Protein AF-0000000080131094 (afdb_homodimer)

Organism: Aquilegia coerulea (NCBI:txid218851)

InterPro domains:
  IPR003871 Replication protein A 70 kDa DNA-binding subunit B/D, first OB fold domain [PF02721] (7-81)
  IPR012340 Nucleic acid-binding, OB-fold [G3DSA:2.40.50.140] (3-82)
  IPR012340 Nucleic acid-binding, OB-fold [SSF50249] (7-80)

Nearest PDB structures (foldseek):
  7pnw-assembly1_J  TM=4.853E-01  e=6.149E-01  Mus musculus
  6z1p-assembly1_Bl  TM=4.791E-01  e=5.488E-01  Tetrahymena thermophila SB210
  8b76-assembly1_A  TM=4.341E-01  e=1.443E+00  Saccharomyces cerevisiae
  2qgy-assembly1_B  TM=3.387E-01  e=1.812E+00  unclassified
  6qib-assembly1_A  TM=4.319E-01  e=4.019E+00  Saccharomyces cerevisiae

Foldseek 3Di:
DPLDADALVPQDALPDFHKHKWAWADKDFDADPVPRHTQWIWTWIAHPVGDIFIWTDPRVCCVPCVVVDDHRDIDIDTSIGGD/DPLDADALVPQDALADFHKHKWAWADKDFDADPVPRHTQWIWTWIAHPVGDIFIWIDPRVCCVPCVVVDDHRDIDIDTSIGGD

Secondary structure (DSSP, 8-state):
---PPPPGGG---TTS--EEEEEEEEEEEEE-TTT--EEEEEEEEE-TT--EEEEE--GGGHHHHGGG--TT-EEEEES----/---PPPPGGG---TTS--EEEEEEEEEEEEE-TTT--EEEEEEEEE-TT--EEEEE--GGGHHHHGGG--TT-EEEEES----

Structure (mmCIF, N/CA/C/O backbone):
data_AF-0000000080131094-model_v1
#
loop_
_entity.id
_entity.type
_entity.pdbx_description
1 polymer 'Replication protein A 70 kDa DNA-binding subunit B/D first OB fold domain-containing protein'
#
loop_
_atom_site.group_PDB
_atom_site.id
_atom_site.type_symbol
_atom_site.label_atom_id
_atom_site.label_alt_id
_atom_site.label_comp_id
_atom_site.labe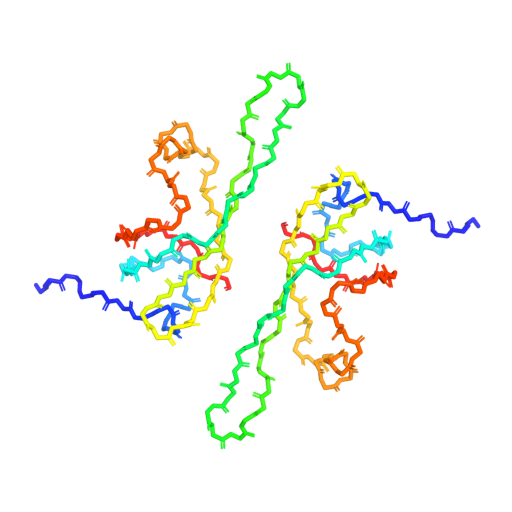l_asym_id
_atom_site.label_entity_id
_atom_site.label_seq_id
_atom_site.pdbx_PDB_ins_code
_atom_site.Cartn_x
_atom_site.Cartn_y
_atom_site.Cartn_z
_atom_site.occupancy
_atom_site.B_iso_or_equiv
_atom_site.auth_seq_id
_atom_site.auth_comp_id
_atom_site.auth_asym_id
_atom_site.auth_atom_id
_atom_site.pdbx_PDB_model_num
ATOM 1 N N . MET A 1 1 ? 27.375 -9.938 -16.609 1 38.88 1 MET A N 1
ATOM 2 C CA . MET A 1 1 ? 27.359 -9.094 -15.422 1 38.88 1 MET A CA 1
ATOM 3 C C . MET A 1 1 ? 26.172 -9.422 -14.539 1 38.88 1 MET A C 1
ATOM 5 O O . MET A 1 1 ? 25.047 -9.57 -15.031 1 38.88 1 MET A O 1
ATOM 9 N N . ALA A 1 2 ? 26.109 -10.109 -13.5 1 45.28 2 ALA A N 1
ATOM 10 C CA . ALA A 1 2 ? 25 -10.664 -12.734 1 45.28 2 ALA A CA 1
ATOM 11 C C . ALA A 1 2 ? 23.953 -9.602 -12.43 1 45.28 2 ALA A C 1
ATOM 13 O O . ALA A 1 2 ? 24.297 -8.453 -12.125 1 45.28 2 ALA A O 1
ATOM 14 N N . GLU A 1 3 ? 22.859 -9.648 -13.055 1 59.12 3 GLU A N 1
ATOM 15 C CA . GLU A 1 3 ? 21.844 -8.625 -12.852 1 59.12 3 GLU A CA 1
ATOM 16 C C . GLU A 1 3 ? 21.703 -8.266 -11.375 1 59.12 3 GLU A C 1
ATOM 18 O O . GLU A 1 3 ? 21.484 -9.148 -10.539 1 59.12 3 GLU A O 1
ATOM 23 N N . GLN A 1 4 ? 22.531 -7.305 -10.984 1 74.31 4 GLN A N 1
ATOM 24 C CA . GLN A 1 4 ? 22.703 -6.91 -9.594 1 74.31 4 GLN A CA 1
ATOM 25 C C . GLN A 1 4 ? 21.375 -6.461 -8.984 1 74.31 4 GLN A C 1
ATOM 27 O O . GLN A 1 4 ? 20.547 -5.867 -9.672 1 74.31 4 GLN A O 1
ATOM 32 N N . ASN A 1 5 ? 21.078 -7.102 -7.859 1 87.12 5 ASN A N 1
ATOM 33 C CA . ASN A 1 5 ? 19.938 -6.648 -7.062 1 87.12 5 ASN A CA 1
ATOM 34 C C . ASN A 1 5 ? 20.078 -5.18 -6.676 1 87.12 5 ASN A C 1
ATOM 36 O O . ASN A 1 5 ? 21.172 -4.715 -6.371 1 87.12 5 ASN A O 1
ATOM 40 N N . ILE A 1 6 ? 19.031 -4.441 -6.902 1 88.69 6 ILE A N 1
ATOM 41 C CA . ILE A 1 6 ? 19.031 -3.061 -6.438 1 88.69 6 ILE A CA 1
ATOM 42 C C . ILE A 1 6 ? 18.25 -2.953 -5.129 1 88.69 6 ILE A C 1
ATOM 44 O O . ILE A 1 6 ? 17.562 -3.893 -4.734 1 88.69 6 ILE A O 1
ATOM 48 N N . LYS A 1 7 ? 18.469 -1.822 -4.477 1 91.69 7 LYS A N 1
ATOM 49 C CA . LYS A 1 7 ? 17.656 -1.51 -3.303 1 91.69 7 LYS A CA 1
ATOM 50 C C . LYS A 1 7 ? 16.281 -0.986 -3.707 1 91.69 7 LYS A C 1
ATOM 52 O O . LYS A 1 7 ? 16.141 -0.378 -4.77 1 91.69 7 LYS A O 1
ATOM 57 N N . LEU A 1 8 ? 15.312 -1.203 -2.848 1 91.62 8 LEU A N 1
ATOM 58 C CA . LEU A 1 8 ? 13.977 -0.697 -3.127 1 91.62 8 LEU A CA 1
ATOM 59 C C . LEU A 1 8 ? 13.992 0.818 -3.295 1 91.62 8 LEU A C 1
ATOM 61 O O . LEU A 1 8 ? 13.25 1.364 -4.117 1 91.62 8 LEU A O 1
ATOM 65 N N . SER A 1 9 ? 14.852 1.461 -2.486 1 89.81 9 SER A N 1
ATOM 66 C CA . SER A 1 9 ? 14.93 2.918 -2.52 1 89.81 9 SER A CA 1
ATOM 67 C C . SER A 1 9 ? 15.406 3.416 -3.877 1 89.81 9 SER A C 1
ATOM 69 O O . SER A 1 9 ? 15.273 4.602 -4.191 1 89.81 9 SER A O 1
ATOM 71 N N . GLU A 1 10 ? 15.914 2.457 -4.641 1 87.12 10 GLU A N 1
ATOM 72 C CA . GLU A 1 10 ? 16.453 2.803 -5.953 1 87.12 10 GLU A CA 1
ATOM 73 C C . GLU A 1 10 ? 15.445 2.496 -7.059 1 87.12 10 GLU A C 1
ATOM 75 O O . GLU A 1 10 ? 15.672 2.826 -8.227 1 87.12 10 GLU A O 1
ATOM 80 N N . CYS A 1 11 ? 14.328 1.881 -6.707 1 82.75 11 CYS A N 1
ATOM 81 C CA . CYS A 1 11 ? 13.305 1.512 -7.68 1 82.75 11 CYS A CA 1
ATOM 82 C C . CYS A 1 11 ? 12.531 2.736 -8.141 1 82.75 11 CYS A C 1
ATOM 84 O O . CYS A 1 11 ? 11.852 3.387 -7.34 1 82.75 11 CYS A O 1
ATOM 86 N N . LYS A 1 12 ? 12.648 3.219 -9.297 1 70.5 12 LYS A N 1
ATOM 87 C CA . LYS A 1 12 ? 11.984 4.43 -9.766 1 70.5 12 LYS A CA 1
ATOM 88 C C . LYS A 1 12 ? 10.945 4.109 -10.836 1 70.5 12 LYS A C 1
ATOM 90 O O . LYS A 1 12 ? 9.93 4.801 -10.953 1 70.5 12 LYS A O 1
ATOM 95 N N . ASP A 1 13 ? 11.359 3.166 -11.789 1 63.97 13 ASP A N 1
ATOM 96 C CA . ASP A 1 13 ? 10.508 3.088 -12.969 1 63.97 13 ASP A CA 1
ATOM 97 C C . ASP A 1 13 ? 9.844 1.715 -13.078 1 63.97 13 ASP A C 1
ATOM 99 O O . ASP A 1 13 ? 10.398 0.716 -12.617 1 63.97 13 ASP A O 1
ATOM 103 N N . LYS A 1 14 ? 8.547 1.688 -13.438 1 61.38 14 LYS A N 1
ATOM 104 C CA . LYS A 1 14 ? 7.711 0.512 -13.664 1 61.38 14 LYS A CA 1
ATOM 105 C C . LYS A 1 14 ? 8.344 -0.425 -14.688 1 61.38 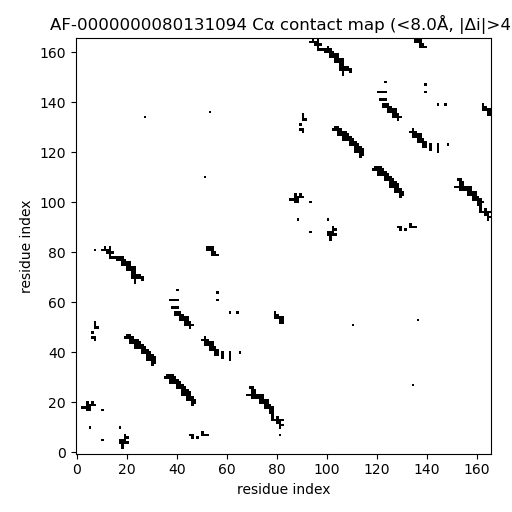14 LYS A C 1
ATOM 107 O O . LYS A 1 14 ? 8.172 -1.643 -14.617 1 61.38 14 LYS A O 1
ATOM 112 N N . ASN A 1 15 ? 9.055 0.164 -15.602 1 58 15 ASN A N 1
ATOM 113 C CA . ASN A 1 15 ? 9.438 -0.604 -16.781 1 58 15 ASN A CA 1
ATOM 114 C C . ASN A 1 15 ? 10.844 -1.176 -16.656 1 58 15 ASN A C 1
ATOM 116 O O . ASN A 1 15 ? 11.32 -1.872 -17.547 1 58 15 ASN A O 1
ATOM 120 N N . SER A 1 16 ? 11.383 -0.879 -15.539 1 58.03 16 SER A N 1
ATOM 121 C CA . SER A 1 16 ? 12.781 -1.301 -15.539 1 58.03 16 SER A CA 1
ATOM 122 C C . SER A 1 16 ? 12.945 -2.684 -14.922 1 58.03 16 SER A C 1
ATOM 124 O O . SER A 1 16 ? 12.133 -3.09 -14.078 1 58.03 16 SER A O 1
ATOM 126 N N . SER A 1 17 ? 13.742 -3.543 -15.578 1 67.88 17 SER A N 1
ATOM 127 C CA . SER A 1 17 ? 14.055 -4.902 -15.148 1 67.88 17 SER A CA 1
ATOM 128 C C . SER A 1 17 ? 14.844 -4.895 -13.844 1 67.88 17 SER A C 1
ATOM 130 O O . SER A 1 17 ? 15.953 -5.418 -13.781 1 67.88 17 SER A O 1
ATOM 132 N N . TRP A 1 18 ? 14.312 -4.379 -12.836 1 77.25 18 TRP A N 1
ATOM 133 C CA . TRP A 1 18 ? 14.992 -4.383 -11.547 1 77.25 18 TRP A CA 1
ATOM 134 C C . TRP A 1 18 ? 14.758 -5.695 -10.805 1 77.25 18 TRP A C 1
ATOM 136 O O . TRP A 1 18 ? 13.719 -6.34 -10.992 1 77.25 18 TRP A O 1
ATOM 146 N N . LYS A 1 19 ? 15.805 -6.16 -10.188 1 87.81 19 LYS A N 1
ATOM 147 C CA . LYS A 1 19 ? 15.688 -7.273 -9.25 1 87.81 19 LYS A CA 1
ATOM 148 C C . LYS A 1 19 ? 15.922 -6.812 -7.816 1 87.81 19 LYS A C 1
ATOM 150 O O . LYS A 1 19 ? 16.875 -6.09 -7.539 1 87.81 19 LYS A O 1
ATOM 155 N N . VAL A 1 20 ? 15.031 -7.199 -6.949 1 92.25 20 VAL A N 1
ATOM 156 C CA . VAL A 1 20 ? 15.164 -6.793 -5.551 1 92.25 20 VAL A CA 1
ATOM 157 C C . VAL A 1 20 ? 14.977 -8.008 -4.645 1 92.25 20 VAL A C 1
ATOM 159 O O . VAL A 1 20 ? 14.32 -8.977 -5.02 1 92.25 20 VAL A O 1
ATOM 162 N N . ILE A 1 21 ? 15.633 -8.008 -3.514 1 95.56 21 ILE A N 1
ATOM 163 C CA . ILE A 1 21 ? 15.406 -8.977 -2.445 1 95.56 21 ILE A CA 1
ATOM 164 C C . ILE A 1 21 ? 14.562 -8.344 -1.343 1 95.56 21 ILE A C 1
ATOM 166 O O . ILE A 1 21 ? 14.953 -7.336 -0.753 1 95.56 21 ILE A O 1
ATOM 170 N N . VAL A 1 22 ? 13.391 -8.945 -1.097 1 96.69 22 VAL A N 1
ATOM 171 C CA . VAL A 1 22 ? 12.445 -8.297 -0.192 1 96.69 22 VAL A CA 1
ATOM 172 C C . VAL A 1 22 ? 11.727 -9.359 0.642 1 96.69 22 VAL A C 1
ATOM 174 O O . VAL A 1 22 ? 11.633 -10.516 0.234 1 96.69 22 VAL A O 1
ATOM 177 N N . ARG A 1 23 ? 11.352 -8.93 1.807 1 98.62 23 ARG A N 1
ATOM 178 C CA . ARG A 1 23 ? 10.383 -9.68 2.6 1 98.62 23 ARG A CA 1
ATOM 179 C C . ARG A 1 23 ? 8.969 -9.172 2.352 1 98.62 23 ARG A C 1
ATOM 181 O O . ARG A 1 23 ? 8.742 -7.965 2.232 1 98.62 23 ARG A O 1
ATOM 188 N N . VAL A 1 24 ? 7.984 -10.109 2.305 1 98 24 VAL A N 1
ATOM 189 C CA . VAL A 1 24 ? 6.578 -9.727 2.201 1 98 24 VAL A CA 1
ATOM 190 C C . VAL A 1 24 ? 6.008 -9.477 3.596 1 98 24 VAL A C 1
ATOM 192 O O . VAL A 1 24 ? 5.988 -10.375 4.438 1 98 24 VAL A O 1
ATOM 195 N N . LEU A 1 25 ? 5.562 -8.203 3.836 1 98.19 25 LEU A N 1
ATOM 196 C CA . LEU A 1 25 ? 5.039 -7.852 5.152 1 98.19 25 LEU A CA 1
ATOM 197 C C . LEU A 1 25 ? 3.545 -8.148 5.238 1 98.19 25 LEU A C 1
ATOM 199 O O . LEU A 1 25 ? 3.064 -8.641 6.262 1 98.19 25 LEU A O 1
ATOM 203 N N . GLU A 1 26 ? 2.803 -7.895 4.223 1 97.88 26 GLU A N 1
ATOM 204 C CA . GLU A 1 26 ? 1.35 -8.031 4.203 1 97.88 26 GLU A CA 1
ATOM 205 C C . GLU A 1 26 ? 0.838 -8.297 2.789 1 97.88 26 GLU A C 1
ATOM 207 O O . GLU A 1 26 ? 1.374 -7.75 1.82 1 97.88 26 GLU A O 1
ATOM 212 N N . ILE A 1 27 ? -0.16 -9.109 2.662 1 97.25 27 ILE A N 1
ATOM 213 C CA . ILE A 1 27 ? -0.877 -9.367 1.418 1 97.25 27 ILE A CA 1
ATOM 214 C C . ILE A 1 27 ? -2.375 -9.172 1.636 1 97.25 27 ILE A C 1
ATOM 216 O O . ILE A 1 27 ? -2.941 -9.695 2.6 1 97.25 27 ILE A O 1
ATOM 220 N N . TRP A 1 28 ? -3.01 -8.406 0.778 1 97 28 TRP A N 1
ATOM 221 C CA . TRP A 1 28 ? -4.469 -8.391 0.757 1 97 28 TRP A CA 1
ATOM 222 C C . TRP A 1 28 ? -4.992 -8.477 -0.672 1 97 28 TRP A C 1
ATOM 224 O O . TRP A 1 28 ? -4.34 -8.008 -1.609 1 97 28 TRP A O 1
ATOM 234 N N . LYS A 1 29 ? -6.086 -9.078 -0.731 1 96.19 29 LYS A N 1
ATOM 235 C CA . LYS A 1 29 ? -6.633 -9.438 -2.037 1 96.19 29 LYS A CA 1
ATOM 236 C C . LYS A 1 29 ? -8.094 -9.016 -2.152 1 96.19 29 LYS A C 1
ATOM 238 O O . LYS A 1 29 ? -8.852 -9.109 -1.184 1 96.19 29 LYS A O 1
ATOM 243 N N . ASP A 1 30 ? -8.344 -8.469 -3.322 1 93.31 30 ASP A N 1
ATOM 244 C CA . ASP A 1 30 ? -9.75 -8.297 -3.693 1 93.31 30 ASP A CA 1
ATOM 245 C C . ASP A 1 30 ? -10.242 -9.469 -4.535 1 93.31 30 ASP A C 1
ATOM 247 O O . ASP A 1 30 ? -9.555 -9.914 -5.453 1 93.31 30 ASP A O 1
ATOM 251 N N . LYS A 1 31 ? -11.492 -9.875 -4.113 1 94.62 31 LYS A N 1
ATOM 252 C CA . LYS A 1 31 ? -12.055 -11.023 -4.812 1 94.62 31 LYS A CA 1
ATOM 253 C C . LYS A 1 31 ? -13.383 -10.672 -5.484 1 94.62 31 LYS A C 1
ATOM 255 O O . LYS A 1 31 ? -14.141 -9.844 -4.977 1 94.62 31 LYS A O 1
ATOM 260 N N . ASP A 1 32 ? -13.492 -11.352 -6.656 1 93.12 32 ASP A N 1
ATOM 261 C CA . ASP A 1 32 ? -14.805 -11.297 -7.305 1 93.12 32 ASP A CA 1
ATOM 262 C C . ASP A 1 32 ? -15.859 -12 -6.457 1 93.12 32 ASP A C 1
ATOM 264 O O . ASP A 1 32 ? -15.711 -13.172 -6.105 1 93.12 32 ASP A O 1
ATOM 268 N N . GLU A 1 33 ? -16.812 -11.25 -6.121 1 88.5 33 GLU A N 1
ATOM 269 C CA . GLU A 1 33 ? -17.859 -11.766 -5.246 1 88.5 33 GLU A CA 1
ATOM 270 C C . GLU A 1 33 ? -18.578 -12.953 -5.891 1 88.5 33 GLU A C 1
ATOM 272 O O . GLU A 1 33 ? -19.047 -13.852 -5.195 1 88.5 33 GLU A O 1
ATOM 277 N N . SER A 1 34 ? -18.625 -12.93 -7.262 1 93.06 34 SER A N 1
ATOM 278 C CA . SER A 1 34 ? -19.406 -13.938 -7.969 1 93.06 34 SER A CA 1
ATOM 279 C C . SER A 1 34 ? -18.656 -15.258 -8.07 1 93.06 34 SER A C 1
ATOM 281 O O . SER A 1 34 ? -19.25 -16.328 -7.93 1 93.06 34 SER A O 1
ATOM 283 N N . ASN A 1 35 ? -17.344 -15.273 -8.305 1 93.62 35 ASN A N 1
ATOM 284 C CA . ASN A 1 35 ? -16.625 -16.516 -8.539 1 93.62 35 ASN A CA 1
ATOM 285 C C . ASN A 1 35 ? -15.469 -16.688 -7.57 1 93.62 35 ASN A C 1
ATOM 287 O O . ASN A 1 35 ? -14.719 -17.672 -7.648 1 93.62 35 ASN A O 1
ATOM 291 N N . ASN A 1 36 ? -15.297 -15.836 -6.695 1 92.44 36 ASN A N 1
ATOM 292 C CA . ASN A 1 36 ? -14.32 -15.891 -5.613 1 92.44 36 ASN A CA 1
ATOM 293 C C . ASN A 1 36 ? -12.891 -15.828 -6.145 1 92.44 36 ASN A C 1
ATOM 295 O O . ASN A 1 36 ? -11.945 -16.172 -5.434 1 92.44 36 ASN A O 1
ATOM 299 N N . GLN A 1 37 ? -12.812 -15.422 -7.414 1 96 37 GLN A N 1
ATOM 300 C CA . GLN A 1 37 ? -11.477 -15.273 -7.992 1 96 37 GLN A CA 1
ATOM 301 C C . GLN A 1 37 ? -10.836 -13.961 -7.559 1 96 37 GLN A C 1
ATOM 303 O O . GLN A 1 37 ? -11.508 -12.93 -7.484 1 96 37 GLN A O 1
ATOM 308 N N . THR A 1 38 ? -9.578 -14.094 -7.297 1 96.56 38 THR A N 1
ATOM 309 C CA . THR A 1 38 ? -8.836 -12.891 -6.941 1 96.56 38 THR A CA 1
ATOM 310 C C . THR A 1 38 ? -8.703 -11.961 -8.148 1 96.56 38 THR A C 1
ATOM 312 O O . THR A 1 38 ? -8.227 -12.383 -9.203 1 96.56 38 THR A O 1
ATOM 315 N N . THR A 1 39 ? -9.125 -10.727 -7.953 1 93.94 39 THR A N 1
ATOM 316 C CA . THR A 1 39 ? -9.07 -9.75 -9.039 1 93.94 39 THR A CA 1
ATOM 317 C C . THR A 1 39 ? -7.902 -8.789 -8.844 1 93.94 39 THR A C 1
ATOM 319 O O . THR A 1 39 ? -7.391 -8.219 -9.812 1 93.94 39 THR A O 1
ATOM 322 N N . ASP A 1 40 ? -7.461 -8.602 -7.664 1 93.12 40 ASP A N 1
ATOM 323 C CA . ASP A 1 40 ? -6.336 -7.746 -7.301 1 93.12 40 ASP A CA 1
ATOM 324 C C . ASP A 1 40 ? -5.551 -8.336 -6.133 1 93.12 40 ASP A C 1
ATOM 326 O O . ASP A 1 40 ? -6.141 -8.875 -5.191 1 93.12 40 ASP A O 1
ATOM 330 N N . MET A 1 41 ? -4.289 -8.297 -6.27 1 94.62 41 MET A N 1
ATOM 331 C CA . MET A 1 41 ? -3.418 -8.727 -5.18 1 94.62 41 MET A CA 1
ATOM 332 C C . MET A 1 41 ? -2.387 -7.656 -4.848 1 94.62 41 MET A C 1
ATOM 334 O O . MET A 1 41 ? -1.535 -7.328 -5.676 1 94.62 41 MET A O 1
ATOM 338 N N . ASN A 1 42 ? -2.436 -7.121 -3.666 1 94.19 42 ASN A N 1
ATOM 339 C CA . ASN A 1 42 ? -1.563 -6.062 -3.162 1 94.19 42 ASN A CA 1
ATOM 340 C C . ASN A 1 42 ? -0.626 -6.582 -2.074 1 94.19 42 ASN A C 1
ATOM 342 O O . ASN A 1 42 ? -0.973 -7.508 -1.34 1 94.19 42 ASN A O 1
ATOM 346 N N . MET A 1 43 ? 0.528 -5.988 -2.025 1 95.75 43 MET A N 1
ATOM 347 C CA . MET A 1 43 ? 1.493 -6.348 -0.989 1 95.75 43 MET A CA 1
ATOM 348 C C . MET A 1 43 ? 2.25 -5.117 -0.502 1 95.75 43 MET A C 1
ATOM 350 O O . MET A 1 43 ? 2.471 -4.176 -1.266 1 95.75 43 MET A O 1
ATOM 354 N N . ILE A 1 44 ? 2.617 -5.266 0.719 1 96.44 44 ILE A N 1
ATOM 355 C CA . ILE A 1 44 ? 3.709 -4.438 1.222 1 96.44 44 ILE A CA 1
ATOM 356 C C . ILE A 1 44 ? 4.984 -5.266 1.313 1 96.44 44 ILE A C 1
ATOM 358 O O . ILE A 1 44 ? 4.992 -6.344 1.916 1 96.44 44 ILE A O 1
ATOM 362 N N . ILE A 1 45 ? 5.973 -4.727 0.688 1 96 45 ILE A N 1
ATOM 363 C CA . ILE A 1 45 ? 7.27 -5.391 0.742 1 96 45 ILE A CA 1
ATOM 364 C C . ILE A 1 45 ? 8.289 -4.484 1.432 1 96 45 ILE A C 1
ATOM 366 O O . ILE A 1 45 ? 8.109 -3.266 1.478 1 96 45 ILE A O 1
ATOM 370 N N . ILE A 1 46 ? 9.312 -5.152 2.006 1 97.25 46 ILE A N 1
ATOM 371 C CA . ILE A 1 46 ? 10.359 -4.418 2.709 1 97.25 46 ILE A CA 1
ATOM 372 C C . ILE A 1 46 ? 11.719 -5.016 2.377 1 97.25 46 ILE A C 1
ATOM 374 O O . ILE A 1 46 ? 11.859 -6.23 2.24 1 97.25 46 ILE A O 1
ATOM 378 N N . ASP A 1 47 ? 12.742 -4.184 2.191 1 96.5 47 ASP A N 1
ATOM 379 C CA . ASP A 1 47 ? 14.078 -4.703 1.916 1 96.5 47 ASP A CA 1
ATOM 380 C C . ASP A 1 47 ? 14.945 -4.672 3.17 1 96.5 47 ASP A C 1
ATOM 382 O O . ASP A 1 47 ? 14.461 -4.383 4.266 1 96.5 47 ASP A O 1
ATOM 386 N N . GLU A 1 48 ? 16.188 -5.062 3.072 1 96.5 48 GLU A N 1
ATOM 387 C CA . GLU A 1 48 ? 17.109 -5.207 4.195 1 96.5 48 GLU A CA 1
ATOM 388 C C . GLU A 1 48 ? 17.375 -3.865 4.875 1 96.5 48 GLU A C 1
ATOM 390 O O . GLU A 1 48 ? 17.703 -3.816 6.059 1 96.5 48 GLU A O 1
ATOM 395 N N . ASP A 1 49 ? 17.141 -2.746 4.137 1 96.25 49 ASP A N 1
ATOM 396 C CA . ASP A 1 49 ? 17.422 -1.418 4.676 1 96.25 49 ASP A CA 1
ATOM 397 C C . ASP A 1 49 ? 16.188 -0.843 5.371 1 96.25 49 ASP A C 1
ATOM 399 O O . ASP A 1 49 ? 16.234 0.266 5.91 1 96.25 49 ASP A O 1
ATOM 403 N N . GLY A 1 50 ? 15.102 -1.58 5.32 1 96.31 50 GLY A N 1
ATOM 404 C CA . GLY A 1 50 ? 13.891 -1.134 6 1 96.31 50 GLY A CA 1
ATOM 405 C C . GLY A 1 50 ? 12.984 -0.297 5.113 1 96.31 50 GLY A C 1
ATOM 406 O O . GLY A 1 50 ? 12.008 0.277 5.59 1 96.31 50 GLY A O 1
ATOM 407 N N . THR A 1 51 ? 13.32 -0.17 3.793 1 94.44 51 THR A N 1
ATOM 408 C CA . THR A 1 51 ? 12.469 0.547 2.85 1 94.44 51 THR A CA 1
ATOM 409 C C . THR A 1 51 ? 11.227 -0.272 2.508 1 94.44 51 THR A C 1
ATOM 411 O O . THR A 1 51 ? 11.336 -1.446 2.145 1 94.44 51 THR A O 1
ATOM 414 N N . LYS A 1 52 ? 10.078 0.355 2.643 1 96.38 52 LYS A N 1
ATOM 415 C CA . LYS A 1 52 ? 8.812 -0.302 2.34 1 96.38 52 LYS A CA 1
ATOM 416 C C . LYS A 1 52 ? 8.227 0.206 1.025 1 96.38 52 LYS A C 1
ATOM 418 O O . LYS A 1 52 ? 8.469 1.352 0.636 1 96.38 52 LYS A O 1
ATOM 423 N N . MET A 1 53 ? 7.43 -0.615 0.413 1 93.88 53 MET A N 1
ATOM 424 C CA . MET A 1 53 ? 6.754 -0.246 -0.826 1 93.88 53 MET A CA 1
ATOM 425 C C . MET A 1 53 ? 5.461 -1.035 -0.994 1 93.88 53 MET A C 1
ATOM 427 O O . MET A 1 53 ? 5.391 -2.209 -0.624 1 93.88 53 MET A O 1
ATOM 431 N N . HIS A 1 54 ? 4.504 -0.361 -1.522 1 93.25 54 HIS A N 1
ATOM 432 C CA . HIS A 1 54 ? 3.316 -1.048 -2.02 1 93.25 54 HIS A CA 1
ATOM 433 C C . HIS A 1 54 ? 3.525 -1.551 -3.443 1 93.25 54 HIS A C 1
ATOM 435 O O . HIS A 1 54 ? 4.09 -0.841 -4.281 1 93.25 54 HIS A O 1
ATOM 441 N N . THR A 1 55 ? 3.137 -2.752 -3.697 1 91.31 55 THR A N 1
ATOM 442 C CA . THR A 1 55 ? 3.184 -3.281 -5.055 1 91.31 55 THR A CA 1
ATOM 443 C C . THR A 1 55 ? 1.942 -4.117 -5.355 1 91.31 55 THR A C 1
ATOM 445 O O . THR A 1 55 ? 1.284 -4.609 -4.438 1 91.31 55 THR A O 1
ATOM 448 N N . LYS A 1 56 ? 1.695 -4.215 -6.668 1 90.56 56 LYS A N 1
ATOM 449 C CA . LYS A 1 56 ? 0.594 -5.027 -7.172 1 90.56 56 LYS A CA 1
ATOM 450 C C . LYS A 1 56 ? 1.088 -6.055 -8.188 1 90.56 56 LYS A C 1
ATOM 452 O O . LYS A 1 56 ? 1.998 -5.77 -8.969 1 90.56 56 LYS A O 1
ATOM 457 N N . ILE A 1 57 ? 0.414 -7.18 -8.148 1 90.69 57 ILE A N 1
ATOM 458 C CA . ILE A 1 57 ? 0.683 -8.188 -9.164 1 90.69 57 ILE A CA 1
ATOM 459 C C . ILE A 1 57 ? -0.226 -7.961 -10.375 1 90.69 57 ILE A C 1
ATOM 461 O O . ILE A 1 57 ? -1.415 -7.676 -10.219 1 90.69 57 ILE A O 1
ATOM 465 N N . ASN A 1 58 ? 0.419 -8.055 -11.555 1 90.56 58 ASN A N 1
ATOM 466 C CA . ASN A 1 58 ? -0.414 -8.016 -12.75 1 90.56 58 ASN A CA 1
ATOM 467 C C . ASN A 1 58 ? -1.521 -9.062 -12.695 1 90.56 58 ASN A C 1
ATOM 469 O O . ASN A 1 58 ? -1.284 -10.203 -12.297 1 90.56 58 ASN A O 1
ATOM 473 N N . GLN A 1 59 ? -2.676 -8.555 -13.117 1 93.31 59 GLN A N 1
ATOM 474 C CA . GLN A 1 59 ? -3.854 -9.406 -13.016 1 93.31 59 GLN A CA 1
ATOM 475 C C . GLN A 1 59 ? -3.645 -10.727 -13.758 1 93.31 59 GLN A C 1
ATOM 477 O O . GLN A 1 59 ? -4.051 -11.789 -13.273 1 93.31 59 GLN A O 1
ATOM 482 N N . LYS A 1 60 ? -3.01 -10.648 -14.93 1 94 60 LYS A N 1
ATOM 483 C CA . LYS A 1 60 ? -2.809 -11.844 -15.75 1 94 60 LYS A CA 1
ATOM 484 C C . LYS A 1 60 ? -1.892 -12.844 -15.047 1 94 60 LYS A C 1
ATOM 486 O O . LYS A 1 60 ? -1.934 -14.039 -15.336 1 94 60 LYS A O 1
ATOM 491 N N . ASP A 1 61 ? -1.06 -12.391 -14.133 1 93.38 61 ASP A N 1
ATOM 492 C CA . ASP A 1 61 ? -0.066 -13.242 -13.477 1 93.38 61 ASP A CA 1
ATOM 493 C C . ASP A 1 61 ? -0.589 -13.773 -12.148 1 93.38 61 ASP A C 1
ATOM 495 O O . ASP A 1 61 ? 0 -14.688 -11.562 1 93.38 61 ASP A O 1
ATOM 499 N N . ILE A 1 62 ? -1.747 -13.344 -11.695 1 95.31 62 ILE A N 1
ATOM 500 C CA . ILE A 1 62 ? -2.254 -13.656 -10.359 1 95.31 62 ILE A CA 1
ATOM 501 C C . ILE A 1 62 ? -2.479 -15.164 -10.234 1 95.31 62 ILE A C 1
ATOM 503 O O . ILE A 1 62 ? -2.018 -15.789 -9.273 1 95.31 62 ILE A O 1
ATOM 507 N N . PRO A 1 63 ? -3.094 -15.812 -11.188 1 96.25 63 PRO A N 1
ATOM 508 C CA . PRO A 1 63 ? -3.324 -17.25 -10.992 1 96.25 63 PRO A CA 1
ATOM 509 C C . PRO A 1 63 ? -2.033 -18.031 -10.766 1 96.25 63 PRO A C 1
ATOM 511 O O . PRO A 1 63 ? -2.02 -19 -10.008 1 96.25 63 PRO A O 1
ATOM 514 N N . THR A 1 64 ? -0.989 -17.594 -11.234 1 95.31 64 THR A N 1
ATOM 515 C CA . THR A 1 64 ? 0.282 -18.312 -11.164 1 95.31 64 THR A CA 1
ATOM 516 C C . THR A 1 64 ? 1.074 -17.875 -9.93 1 95.31 64 THR A C 1
ATOM 518 O O . THR A 1 64 ? 1.717 -18.688 -9.273 1 95.31 64 THR A O 1
ATOM 521 N N . LEU A 1 65 ? 1.01 -16.594 -9.555 1 94.62 65 LEU A N 1
ATOM 522 C CA . LEU A 1 65 ? 1.913 -16.031 -8.555 1 94.62 65 LEU A CA 1
ATOM 523 C C . LEU A 1 65 ? 1.27 -16.047 -7.172 1 94.62 65 LEU A C 1
ATOM 525 O O . LEU A 1 65 ? 1.968 -16.141 -6.16 1 94.62 65 LEU A O 1
ATOM 529 N N . GLU A 1 66 ? -0.001 -16.016 -7.148 1 96.06 66 GLU A N 1
ATOM 530 C CA . GLU A 1 66 ? -0.723 -15.914 -5.883 1 96.06 66 GLU A CA 1
ATOM 531 C C . GLU A 1 66 ? -0.323 -17.031 -4.922 1 96.06 66 GLU A C 1
ATOM 533 O O . GLU A 1 66 ? -0.034 -16.766 -3.752 1 96.06 66 GLU A O 1
ATOM 538 N N . PRO A 1 67 ? -0.278 -18.328 -5.367 1 96.62 67 PRO A N 1
ATOM 539 C CA . PRO A 1 67 ? 0.075 -19.391 -4.434 1 96.62 67 PRO A CA 1
ATOM 540 C C . PRO A 1 67 ? 1.547 -19.359 -4.027 1 96.62 67 PRO A C 1
ATOM 542 O O . PRO A 1 67 ? 1.957 -20.094 -3.119 1 96.62 67 PRO A O 1
ATOM 545 N N . LYS A 1 68 ? 2.332 -18.5 -4.59 1 96.25 68 LYS A N 1
ATOM 546 C CA . LYS A 1 68 ? 3.775 -18.516 -4.379 1 96.25 68 LYS A CA 1
ATOM 547 C C . LYS A 1 68 ? 4.188 -17.516 -3.311 1 96.25 68 LYS A C 1
ATOM 549 O O . LYS A 1 68 ? 5.305 -17.578 -2.789 1 96.25 68 LYS A O 1
ATOM 554 N N . PHE A 1 69 ? 3.408 -16.531 -3.01 1 96.69 69 PHE A N 1
ATOM 555 C CA . PHE A 1 69 ? 3.773 -15.469 -2.074 1 96.69 69 PHE A CA 1
ATOM 556 C C . PHE A 1 69 ? 3.189 -15.742 -0.693 1 96.69 69 PHE A C 1
ATOM 558 O O . PHE A 1 69 ? 2.006 -16.062 -0.565 1 96.69 69 PHE A O 1
ATOM 565 N N . GLN A 1 70 ? 4.047 -15.695 0.259 1 98 70 GLN A N 1
ATOM 566 C CA . GLN A 1 70 ? 3.674 -15.836 1.662 1 98 70 GLN A CA 1
ATOM 567 C C . GLN A 1 70 ? 4.227 -14.688 2.5 1 98 70 GLN A C 1
ATOM 569 O O . GLN A 1 70 ? 5.367 -14.266 2.303 1 98 70 GLN A O 1
ATOM 574 N N . GLU A 1 71 ? 3.438 -14.203 3.395 1 97.94 71 GLU A N 1
ATOM 575 C CA . GLU A 1 71 ? 3.91 -13.18 4.32 1 97.94 71 GLU A CA 1
ATOM 576 C C . GLU A 1 71 ? 5.105 -13.672 5.129 1 97.94 71 GLU A C 1
ATOM 578 O O . GLU A 1 71 ? 5.199 -14.859 5.441 1 97.94 71 GLU A O 1
ATOM 583 N N . SER A 1 72 ? 6.07 -12.828 5.398 1 98.25 72 SER A N 1
ATOM 584 C CA . SER A 1 72 ? 7.266 -13.008 6.215 1 98.25 72 SER A CA 1
ATOM 585 C C . SER A 1 72 ? 8.328 -13.805 5.469 1 98.25 72 SER A C 1
ATOM 587 O O . SER A 1 72 ? 9.406 -14.07 6.012 1 98.25 72 SER A O 1
ATOM 589 N N . LYS A 1 73 ? 8.023 -14.211 4.277 1 98.38 73 LYS A N 1
ATOM 590 C CA . LYS A 1 73 ? 9.039 -14.891 3.479 1 98.38 73 LYS A CA 1
ATOM 591 C C . LYS A 1 73 ? 9.828 -13.898 2.637 1 98.38 73 LYS A C 1
ATOM 593 O O . LYS A 1 73 ? 9.328 -12.828 2.293 1 98.38 73 LYS A O 1
ATOM 598 N N . ILE A 1 74 ? 11.086 -14.258 2.385 1 98.38 74 ILE A N 1
ATOM 599 C CA . ILE A 1 74 ? 12 -13.438 1.601 1 98.38 74 ILE A CA 1
ATOM 600 C C . ILE A 1 74 ? 12.039 -13.93 0.157 1 98.38 74 ILE A C 1
ATOM 602 O O . ILE A 1 74 ? 12.109 -15.141 -0.088 1 98.38 74 ILE A O 1
ATOM 606 N N . TYR A 1 75 ? 11.938 -13.07 -0.795 1 96.75 75 TYR A N 1
ATOM 607 C CA . TYR A 1 75 ? 11.945 -13.383 -2.219 1 96.75 75 TYR A CA 1
ATOM 608 C C . TYR A 1 75 ? 12.906 -12.477 -2.977 1 96.75 75 TYR A C 1
ATOM 610 O O . TYR A 1 75 ? 13.141 -11.336 -2.568 1 96.75 75 TYR A O 1
ATOM 618 N N . THR A 1 76 ? 13.352 -13.039 -4.035 1 93.81 76 THR A N 1
ATOM 619 C CA . THR A 1 76 ? 13.883 -12.211 -5.113 1 93.81 76 THR A CA 1
ATOM 620 C C . THR A 1 76 ? 12.812 -11.953 -6.172 1 93.81 76 THR A C 1
ATOM 622 O O . THR A 1 76 ? 12.297 -12.891 -6.777 1 93.81 76 THR A O 1
ATOM 625 N N . ILE A 1 77 ? 12.461 -10.648 -6.336 1 90.38 77 ILE A N 1
ATOM 626 C CA . ILE A 1 77 ? 11.398 -10.375 -7.305 1 90.38 77 ILE A CA 1
ATOM 627 C C . ILE A 1 77 ? 11.891 -9.352 -8.328 1 90.38 77 ILE A C 1
ATOM 629 O O . ILE A 1 77 ? 12.812 -8.578 -8.047 1 90.38 77 ILE A O 1
ATOM 633 N N . TRP A 1 78 ? 11.172 -9.586 -9.477 1 83.62 78 TRP A N 1
ATOM 634 C CA . TRP A 1 78 ? 11.422 -8.664 -10.578 1 83.62 78 TRP A CA 1
ATOM 635 C C . TRP A 1 78 ? 10.156 -8.414 -11.383 1 83.62 78 TRP A C 1
ATOM 637 O O . TRP A 1 78 ? 9.109 -9.016 -11.109 1 83.62 78 TRP A O 1
ATOM 647 N N . ARG A 1 79 ? 10.234 -7.41 -12.164 1 73.44 79 ARG A N 1
ATOM 648 C CA . ARG A 1 79 ? 9.133 -7.051 -13.047 1 73.44 79 ARG A CA 1
ATOM 649 C C . ARG A 1 79 ? 7.926 -6.566 -12.258 1 73.44 79 ARG A C 1
ATOM 651 O O . ARG A 1 79 ? 6.797 -6.984 -12.523 1 73.44 79 ARG A O 1
ATOM 658 N N . PHE A 1 80 ? 8.188 -5.879 -11.141 1 73.25 80 PHE A N 1
ATOM 659 C CA . PHE A 1 80 ? 7.125 -5.289 -10.344 1 73.25 80 PHE A CA 1
ATOM 660 C C . PHE A 1 80 ? 7.137 -3.768 -10.461 1 73.25 80 PHE A C 1
ATOM 662 O O . PHE A 1 80 ? 8.156 -3.178 -10.82 1 73.25 80 PHE A O 1
ATOM 669 N N . SER A 1 81 ? 5.965 -3.301 -10.438 1 67.88 81 SER A N 1
ATOM 670 C CA . SER A 1 81 ? 5.855 -1.846 -10.484 1 67.88 81 SER A CA 1
ATOM 671 C C . SER A 1 81 ? 6.203 -1.226 -9.133 1 67.88 81 SER A C 1
ATOM 673 O O . SER A 1 81 ? 5.723 -1.678 -8.094 1 67.88 81 SER A O 1
ATOM 675 N N . CYS A 1 82 ? 7.363 -0.353 -9.211 1 65.88 82 CYS A N 1
ATOM 676 C CA . CYS A 1 82 ? 7.754 0.366 -8.008 1 65.88 82 CYS A CA 1
ATOM 677 C C . CYS A 1 82 ? 6.992 1.681 -7.887 1 65.88 82 CYS A C 1
ATOM 679 O O . CYS A 1 82 ? 6.988 2.49 -8.812 1 65.88 82 CYS A O 1
ATOM 681 N N . TRP A 1 83 ? 5.992 1.711 -6.902 1 63.25 83 TRP A N 1
ATOM 682 C CA . TRP A 1 83 ? 5.203 2.922 -6.703 1 63.25 83 TRP A CA 1
ATOM 683 C C . TRP A 1 83 ? 5.629 3.646 -5.43 1 63.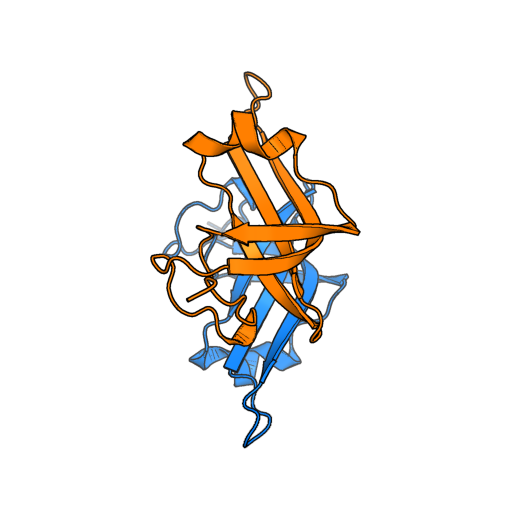25 83 TRP A C 1
ATOM 685 O O . TRP A 1 83 ? 6.137 3.025 -4.496 1 63.25 83 TRP A O 1
ATOM 695 N N . MET B 1 1 ? -27.5 17.75 -1.131 1 38.69 1 MET B N 1
ATOM 696 C CA . MET B 1 1 ? -27.453 16.297 -0.936 1 38.69 1 MET B CA 1
ATOM 697 C C . MET B 1 1 ? -26.203 15.883 -0.185 1 38.69 1 MET B C 1
ATOM 699 O O . MET B 1 1 ? -25.109 16.344 -0.494 1 38.69 1 MET B O 1
ATOM 703 N N . ALA B 1 2 ? -26.078 15.578 1.021 1 45.44 2 ALA B N 1
ATOM 704 C CA . ALA B 1 2 ? -24.891 15.406 1.868 1 45.44 2 ALA B CA 1
ATOM 705 C C . ALA B 1 2 ? -23.875 14.477 1.209 1 45.44 2 ALA B C 1
ATOM 707 O O . ALA B 1 2 ? -24.25 13.469 0.597 1 45.44 2 ALA B O 1
ATOM 708 N N . GLU B 1 3 ? -22.844 14.992 0.714 1 58.84 3 GLU B N 1
ATOM 709 C CA . GLU B 1 3 ? -21.859 14.18 -0.001 1 58.84 3 GLU B CA 1
ATOM 710 C C . GLU B 1 3 ? -21.609 12.859 0.729 1 58.84 3 GLU B C 1
ATOM 712 O O . GLU B 1 3 ? -21.266 12.859 1.914 1 58.84 3 GLU B O 1
ATOM 717 N N . GLN B 1 4 ? -22.469 11.891 0.39 1 74.12 4 GLN B N 1
ATOM 718 C CA . GLN B 1 4 ? -22.516 10.594 1.058 1 74.12 4 GLN B CA 1
ATOM 719 C C . GLN B 1 4 ? -21.156 9.891 0.987 1 74.12 4 GLN B C 1
ATOM 721 O O . GLN B 1 4 ? -20.438 10.016 -0.009 1 74.12 4 GLN B O 1
ATOM 726 N N . ASN B 1 5 ? -20.719 9.5 2.17 1 87.06 5 ASN B N 1
ATOM 727 C CA . ASN B 1 5 ? -19.531 8.648 2.246 1 87.06 5 ASN B CA 1
ATOM 728 C C . ASN B 1 5 ? -19.703 7.375 1.423 1 87.06 5 ASN B C 1
ATOM 730 O O . ASN B 1 5 ? -20.797 6.793 1.396 1 87.06 5 ASN B O 1
ATOM 734 N N . ILE B 1 6 ? -18.719 7.082 0.62 1 88.75 6 ILE B N 1
ATOM 735 C CA . ILE B 1 6 ? -18.75 5.812 -0.096 1 88.75 6 ILE B CA 1
ATOM 736 C C . ILE B 1 6 ? -17.844 4.801 0.611 1 88.75 6 ILE B C 1
ATOM 738 O O . ILE B 1 6 ? -17.078 5.164 1.496 1 88.75 6 ILE B O 1
ATOM 742 N N . LYS B 1 7 ? -18.062 3.562 0.221 1 91.75 7 LYS B N 1
ATOM 743 C CA . LYS B 1 7 ? -17.156 2.514 0.679 1 91.75 7 LYS B CA 1
ATOM 744 C C . LYS B 1 7 ? -15.859 2.525 -0.116 1 91.75 7 LYS B C 1
ATOM 746 O O . LYS B 1 7 ? -15.844 2.914 -1.286 1 91.75 7 LYS B O 1
ATOM 751 N N . LEU B 1 8 ? -14.789 2.072 0.517 1 91.81 8 LEU B N 1
ATOM 752 C CA . LEU B 1 8 ? -13.508 2.008 -0.178 1 91.81 8 LEU B CA 1
ATOM 753 C C . LEU B 1 8 ? -13.609 1.121 -1.415 1 91.81 8 LEU B C 1
ATOM 755 O O . LEU B 1 8 ? -12.977 1.403 -2.438 1 91.81 8 LEU B O 1
ATOM 759 N N . SER B 1 9 ? -14.406 0.043 -1.284 1 89.75 9 SER B N 1
ATOM 760 C CA . SER B 1 9 ? -14.547 -0.907 -2.383 1 89.75 9 SER B CA 1
ATOM 761 C C . SER B 1 9 ? -15.18 -0.251 -3.604 1 89.75 9 SER B C 1
ATOM 763 O O . SER B 1 9 ? -15.125 -0.798 -4.707 1 89.75 9 SER B O 1
ATOM 765 N N . GLU B 1 10 ? -15.711 0.929 -3.348 1 87.19 10 GLU B N 1
ATOM 766 C CA . GLU B 1 10 ? -16.391 1.647 -4.422 1 87.19 10 GLU B CA 1
ATOM 767 C C . GLU B 1 10 ? -15.484 2.715 -5.027 1 87.19 10 GLU B C 1
ATOM 769 O O . GLU B 1 10 ? -15.836 3.34 -6.031 1 87.19 10 GLU B O 1
ATOM 774 N N . CYS B 1 11 ? -14.312 2.926 -4.457 1 82.81 11 CYS B N 1
ATOM 775 C CA . CYS B 1 11 ? -13.375 3.941 -4.922 1 82.81 11 CYS B CA 1
ATOM 776 C C . CYS B 1 11 ? -12.688 3.496 -6.207 1 82.81 11 CYS B C 1
ATOM 778 O O . CYS B 1 11 ? -11.969 2.496 -6.215 1 82.81 11 CYS B O 1
ATOM 780 N N . LYS B 1 12 ? -12.922 4.027 -7.32 1 71.12 12 LYS B N 1
ATOM 781 C CA . LYS B 1 12 ? -12.344 3.582 -8.586 1 71.12 12 LYS B CA 1
ATOM 782 C C . LYS B 1 12 ? -11.438 4.652 -9.18 1 71.12 12 LYS B C 1
ATOM 784 O O . LYS B 1 12 ? -10.484 4.34 -9.898 1 71.12 12 LYS B O 1
ATOM 789 N N . ASP B 1 13 ? -11.867 5.969 -8.984 1 64.25 13 ASP B N 1
ATOM 790 C CA . ASP B 1 13 ? -11.164 6.961 -9.797 1 64.25 13 ASP B CA 1
ATOM 791 C C . ASP B 1 13 ? -10.406 7.949 -8.914 1 64.25 13 ASP B C 1
ATOM 793 O O . ASP B 1 13 ? -10.82 8.234 -7.789 1 64.25 13 ASP B O 1
ATOM 797 N N . LYS B 1 14 ? -9.164 8.281 -9.273 1 61.53 14 LYS B N 1
ATOM 798 C CA . LYS B 1 14 ? -8.273 9.242 -8.617 1 61.53 14 LYS B CA 1
ATOM 799 C C . LYS B 1 14 ? -8.93 10.609 -8.5 1 61.53 14 LYS B C 1
ATOM 801 O O . LYS B 1 14 ? -8.68 11.352 -7.547 1 61.53 14 LYS B O 1
ATOM 806 N N . ASN B 1 15 ? -9.742 10.906 -9.484 1 58.56 15 ASN B N 1
ATOM 807 C CA . ASN B 1 15 ? -10.172 12.297 -9.609 1 58.56 15 ASN B CA 1
ATOM 808 C C . ASN B 1 15 ? -11.539 12.516 -8.969 1 58.56 15 ASN B C 1
ATOM 810 O O . ASN B 1 15 ? -12.078 13.625 -9.016 1 58.56 15 ASN B O 1
ATOM 814 N N . SER B 1 16 ? -11.992 11.484 -8.383 1 58.31 16 SER B N 1
ATOM 815 C CA . SER B 1 16 ? -13.367 11.695 -7.941 1 58.31 16 SER B CA 1
ATOM 816 C C . SER B 1 16 ? -13.422 12.188 -6.496 1 58.31 16 SER B C 1
ATOM 818 O O . SER B 1 16 ? -12.5 11.93 -5.715 1 58.31 16 SER B O 1
ATOM 820 N N . SER B 1 17 ? -14.234 13.195 -6.211 1 69.06 17 SER B N 1
ATOM 821 C CA . SER B 1 17 ? -14.484 13.812 -4.91 1 69.06 17 SER B CA 1
ATOM 822 C C . SER B 1 17 ? -15.133 12.82 -3.949 1 69.06 17 SER B C 1
ATOM 824 O O . SER B 1 17 ? -16.188 13.109 -3.371 1 69.06 17 SER B O 1
ATOM 826 N N . TRP B 1 18 ? -14.531 11.703 -3.805 1 77.31 18 TRP B N 1
ATOM 827 C CA . TRP B 1 18 ? -15.117 10.711 -2.904 1 77.31 18 TRP B CA 1
ATOM 828 C C . TRP B 1 18 ? -14.75 11.016 -1.454 1 77.31 18 TRP B C 1
ATOM 830 O O . TRP B 1 18 ? -13.68 11.547 -1.174 1 77.31 18 TRP B O 1
ATOM 840 N N . LYS B 1 19 ? -15.734 10.836 -0.61 1 88.06 19 LYS B N 1
ATOM 841 C CA . LYS B 1 19 ? -15.5 10.883 0.831 1 88.06 19 LYS B CA 1
ATOM 842 C C . LYS B 1 19 ? -15.617 9.492 1.452 1 88.06 19 LYS B C 1
ATOM 844 O O . LYS B 1 19 ? -16.578 8.766 1.172 1 88.06 19 LYS B O 1
ATOM 849 N N . VAL B 1 20 ? -14.648 9.133 2.246 1 92.38 20 VAL B N 1
ATOM 850 C CA . VAL B 1 20 ? -14.664 7.816 2.879 1 92.38 20 VAL B CA 1
ATOM 851 C C . VAL B 1 20 ? -14.344 7.957 4.367 1 92.38 20 VAL B C 1
ATOM 853 O O . VAL B 1 20 ? -13.688 8.914 4.777 1 92.38 20 VAL B O 1
ATOM 856 N N . ILE B 1 21 ? -14.852 7.082 5.176 1 95.69 21 ILE B N 1
ATOM 857 C CA . ILE B 1 21 ? -14.484 6.945 6.582 1 95.69 21 ILE B CA 1
ATOM 858 C C . ILE B 1 21 ? -13.57 5.738 6.758 1 95.69 21 ILE B C 1
ATOM 860 O O . ILE B 1 21 ? -13.953 4.609 6.434 1 95.69 21 ILE B O 1
ATOM 864 N N . VAL B 1 22 ? -12.352 6.012 7.25 1 96.75 22 VAL B N 1
ATOM 865 C CA . VAL B 1 22 ? -11.352 4.949 7.273 1 96.75 22 VAL B CA 1
ATOM 866 C C . VAL B 1 22 ? -10.508 5.062 8.539 1 96.75 22 VAL B C 1
ATOM 868 O O . VAL B 1 22 ? -10.398 6.141 9.125 1 96.75 22 VAL B O 1
ATOM 871 N N . ARG B 1 23 ? -10.039 3.928 8.945 1 98.62 23 ARG B N 1
ATOM 872 C CA . ARG B 1 23 ? -8.961 3.879 9.93 1 98.62 23 ARG B CA 1
ATOM 873 C C . ARG B 1 23 ? -7.598 3.797 9.25 1 98.62 23 ARG B C 1
ATOM 875 O O . ARG B 1 23 ? -7.441 3.1 8.242 1 98.62 23 ARG B O 1
ATOM 882 N N . VAL B 1 24 ? -6.605 4.488 9.82 1 98.06 24 VAL B N 1
ATOM 883 C CA . VAL B 1 24 ? -5.234 4.379 9.336 1 98.06 24 VAL B CA 1
ATOM 884 C C . VAL B 1 24 ? -4.539 3.201 10.008 1 98.06 24 VAL B C 1
ATOM 886 O O . VAL B 1 24 ? -4.391 3.178 11.234 1 98.06 24 VAL B O 1
ATOM 889 N N . LEU B 1 25 ? -4.117 2.201 9.18 1 98.19 25 LEU B N 1
ATOM 890 C CA . LEU B 1 25 ? -3.479 1.012 9.734 1 98.19 25 LEU B CA 1
ATOM 891 C C . LEU B 1 25 ? -1.974 1.214 9.867 1 98.19 25 LEU B C 1
ATOM 893 O O . LEU B 1 25 ? -1.371 0.797 10.859 1 98.19 25 LEU B O 1
ATOM 897 N N . GLU B 1 26 ? -1.358 1.839 8.93 1 97.81 26 GLU B N 1
ATOM 898 C CA . GLU B 1 26 ? 0.09 2.014 8.883 1 97.81 26 GLU B CA 1
ATOM 899 C C . GLU B 1 26 ? 0.469 3.268 8.102 1 97.81 26 GLU B C 1
ATOM 901 O O . GLU B 1 26 ? -0.183 3.607 7.109 1 97.81 26 GLU B O 1
ATOM 906 N N . ILE B 1 27 ? 1.476 3.957 8.516 1 97.25 27 ILE B N 1
ATOM 907 C CA . ILE B 1 27 ? 2.076 5.09 7.82 1 97.25 27 ILE B CA 1
ATOM 908 C C . ILE B 1 27 ? 3.578 4.863 7.668 1 97.25 27 ILE B C 1
ATOM 910 O O . ILE B 1 27 ? 4.262 4.508 8.633 1 97.25 27 ILE B O 1
ATOM 914 N N . TRP B 1 28 ? 4.082 5.023 6.461 1 97.06 28 TRP B N 1
ATOM 915 C CA . TRP B 1 28 ? 5.531 5.09 6.293 1 97.06 28 TRP B CA 1
ATOM 916 C C . TRP B 1 28 ? 5.922 6.238 5.371 1 97.06 28 TRP B C 1
ATOM 918 O O . TRP B 1 28 ? 5.168 6.598 4.461 1 97.06 28 TRP B O 1
ATOM 928 N N . LYS B 1 29 ? 7.02 6.734 5.688 1 96.25 29 LYS B N 1
ATOM 929 C CA . LYS B 1 29 ? 7.457 7.973 5.047 1 96.25 29 LYS B CA 1
ATOM 930 C C . LYS B 1 29 ? 8.883 7.848 4.52 1 96.25 29 LYS B C 1
ATOM 932 O O . LYS B 1 29 ? 9.727 7.207 5.148 1 96.25 29 LYS B O 1
ATOM 937 N N . ASP B 1 30 ? 9.008 8.383 3.299 1 93.25 30 ASP B N 1
ATOM 938 C CA . ASP B 1 30 ? 10.359 8.602 2.789 1 93.25 30 ASP B CA 1
ATOM 939 C C . ASP B 1 30 ? 10.82 10.031 3.062 1 93.25 30 ASP B C 1
ATOM 941 O O . ASP B 1 30 ? 10.07 10.984 2.842 1 93.25 30 ASP B O 1
ATOM 945 N N . LYS B 1 31 ? 12.109 10.016 3.537 1 94.56 31 LYS B N 1
ATOM 946 C CA . LYS B 1 31 ? 12.656 11.328 3.887 1 94.56 31 LYS B CA 1
ATOM 947 C C . LYS B 1 31 ? 13.891 11.648 3.057 1 94.56 31 LYS B C 1
ATOM 949 O O . LYS B 1 31 ? 14.664 10.758 2.711 1 94.56 31 LYS B O 1
ATOM 954 N N . ASP B 1 32 ? 13.914 12.992 2.789 1 92.94 32 ASP B N 1
ATOM 955 C CA . ASP B 1 32 ? 15.148 13.5 2.201 1 92.94 32 ASP B CA 1
ATOM 956 C C . ASP B 1 32 ? 16.312 13.383 3.184 1 92.94 32 ASP B C 1
ATOM 958 O O . ASP B 1 32 ? 16.234 13.891 4.305 1 92.94 32 ASP B O 1
ATOM 962 N N . GLU B 1 33 ? 17.25 12.664 2.756 1 88.38 33 GLU B N 1
ATOM 963 C CA . GLU B 1 33 ? 18.391 12.406 3.621 1 88.38 33 GLU B CA 1
ATOM 964 C C . GLU B 1 33 ? 19.094 13.711 4.012 1 88.38 33 GLU B C 1
ATOM 966 O O . GLU B 1 33 ? 19.672 13.812 5.098 1 88.38 33 GLU B O 1
ATOM 971 N N . SER B 1 34 ? 19.016 14.727 3.096 1 93 34 SER B N 1
ATOM 972 C CA . SER B 1 34 ? 19.766 15.961 3.305 1 93 34 SER B CA 1
ATOM 973 C C . SER B 1 34 ? 19.062 16.875 4.301 1 93 34 SER B C 1
ATOM 975 O O . SER B 1 34 ? 19.703 17.516 5.137 1 93 34 SER B O 1
ATOM 977 N N . ASN B 1 35 ? 17.734 17 4.273 1 93.56 35 ASN B N 1
ATOM 978 C CA . ASN B 1 35 ? 17.062 17.969 5.121 1 93.56 35 ASN B CA 1
ATOM 979 C C . ASN B 1 35 ? 16 17.297 6 1 93.56 35 ASN B C 1
ATOM 981 O O . ASN B 1 35 ? 15.297 17.984 6.75 1 93.56 35 ASN B O 1
ATOM 985 N N . ASN B 1 36 ? 15.867 16.078 5.961 1 92.25 36 ASN B N 1
ATOM 986 C CA . ASN B 1 36 ? 15 15.258 6.805 1 92.25 36 ASN B CA 1
ATOM 987 C C . ASN B 1 36 ? 13.523 15.547 6.535 1 92.25 36 ASN B C 1
ATOM 989 O O . ASN B 1 36 ? 12.664 15.188 7.344 1 92.25 36 ASN B O 1
ATOM 993 N N . GLN B 1 37 ? 13.32 16.219 5.414 1 95.88 37 GLN B N 1
ATOM 994 C CA . GLN B 1 37 ? 11.938 16.5 5.043 1 95.88 37 GLN B CA 1
ATOM 995 C C . GLN B 1 37 ? 11.289 15.266 4.402 1 95.88 37 GLN B C 1
ATOM 997 O O . GLN B 1 37 ? 11.93 14.562 3.623 1 95.88 37 GLN B O 1
ATOM 1002 N N . THR B 1 38 ? 10.062 15.109 4.785 1 96.56 38 THR B N 1
ATOM 1003 C CA . THR B 1 38 ? 9.312 14.008 4.188 1 96.56 38 THR B CA 1
ATOM 1004 C C . THR B 1 38 ? 9.023 14.289 2.717 1 96.56 38 THR B C 1
ATOM 1006 O O . THR B 1 38 ? 8.469 15.336 2.373 1 96.56 38 THR B O 1
ATOM 1009 N N . THR B 1 39 ? 9.422 13.352 1.885 1 94 39 THR B N 1
ATOM 1010 C CA . THR B 1 39 ? 9.219 13.516 0.449 1 94 39 THR B CA 1
ATOM 1011 C C . THR B 1 39 ? 8.039 12.672 -0.032 1 94 39 THR B C 1
ATOM 1013 O O . THR B 1 39 ? 7.414 12.992 -1.043 1 94 39 THR B O 1
ATOM 1016 N N . ASP B 1 40 ? 7.707 11.648 0.64 1 93.31 40 ASP B N 1
ATOM 1017 C CA . ASP B 1 40 ? 6.59 10.758 0.347 1 93.31 40 ASP B CA 1
ATOM 1018 C C . ASP B 1 40 ? 5.945 10.242 1.632 1 93.31 40 ASP B C 1
ATOM 1020 O O . ASP B 1 40 ? 6.645 9.922 2.596 1 93.31 40 ASP B O 1
ATOM 1024 N N . MET B 1 41 ? 4.68 10.266 1.634 1 94.75 41 MET B N 1
ATOM 1025 C CA . MET B 1 41 ? 3.938 9.695 2.756 1 94.75 41 MET B CA 1
ATOM 1026 C C . MET B 1 41 ? 2.902 8.688 2.27 1 94.75 41 MET B C 1
ATOM 1028 O O . MET B 1 41 ? 1.967 9.055 1.554 1 94.75 41 MET B O 1
ATOM 1032 N N . ASN B 1 42 ? 3.041 7.449 2.652 1 94.38 42 ASN B N 1
ATOM 1033 C CA . ASN B 1 42 ? 2.176 6.336 2.279 1 94.38 42 ASN B CA 1
ATOM 1034 C C . ASN B 1 42 ? 1.376 5.82 3.473 1 94.38 42 ASN B C 1
ATOM 1036 O O . ASN B 1 42 ? 1.834 5.906 4.613 1 94.38 42 ASN B O 1
ATOM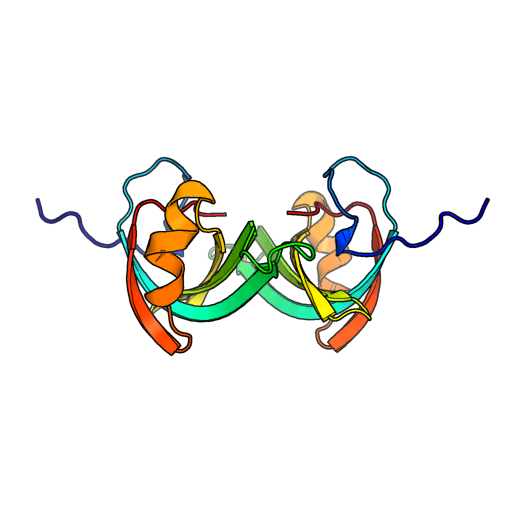 1040 N N . MET B 1 43 ? 0.215 5.336 3.17 1 95.88 43 MET B N 1
ATOM 1041 C CA . MET B 1 43 ? -0.628 4.758 4.215 1 95.88 43 MET B CA 1
ATOM 1042 C C . MET B 1 43 ? -1.381 3.539 3.689 1 95.88 43 MET B C 1
ATOM 1044 O O . MET B 1 43 ? -1.719 3.473 2.508 1 95.88 43 MET B O 1
ATOM 1048 N N . ILE B 1 44 ? -1.611 2.705 4.641 1 96.5 44 ILE B N 1
ATOM 1049 C CA . ILE B 1 44 ? -2.68 1.729 4.461 1 96.5 44 ILE B CA 1
ATOM 1050 C C . ILE B 1 44 ? -3.906 2.152 5.266 1 96.5 44 ILE B C 1
ATOM 1052 O O . ILE B 1 44 ? -3.809 2.416 6.469 1 96.5 44 ILE B O 1
ATOM 1056 N N . ILE B 1 45 ? -4.984 2.211 4.551 1 96 45 ILE B N 1
ATOM 1057 C CA . ILE B 1 45 ? -6.238 2.555 5.211 1 96 45 ILE B CA 1
ATOM 1058 C C . ILE B 1 45 ? -7.223 1.392 5.086 1 96 45 ILE B C 1
ATOM 1060 O O . ILE B 1 45 ? -7.098 0.557 4.188 1 96 45 ILE B O 1
ATOM 1064 N N . ILE B 1 46 ? -8.164 1.352 6.066 1 97.31 46 ILE B N 1
ATOM 1065 C CA . ILE B 1 46 ? -9.164 0.29 6.082 1 97.31 46 ILE B CA 1
ATOM 1066 C C . ILE B 1 46 ? -10.523 0.872 6.449 1 97.31 46 ILE B C 1
ATOM 1068 O O . ILE B 1 46 ? -10.617 1.775 7.285 1 97.31 46 ILE B O 1
ATOM 1072 N N . ASP B 1 47 ? -11.594 0.415 5.805 1 96.56 47 ASP B N 1
ATOM 1073 C CA . ASP B 1 47 ? -12.922 0.907 6.145 1 96.56 47 ASP B CA 1
ATOM 1074 C C . ASP B 1 47 ? -13.664 -0.087 7.031 1 96.56 47 ASP B C 1
ATOM 1076 O O . ASP B 1 47 ? -13.086 -1.074 7.488 1 96.56 47 ASP B O 1
ATOM 1080 N N . GLU B 1 48 ? -14.906 0.193 7.367 1 96.56 48 GLU B N 1
ATOM 1081 C CA . GLU B 1 48 ? -15.703 -0.586 8.305 1 96.56 48 GLU B CA 1
ATOM 1082 C C . GLU B 1 48 ? -15.953 -1.997 7.777 1 96.56 48 GLU B C 1
ATOM 1084 O O . GLU B 1 48 ? -16.172 -2.926 8.555 1 96.56 48 GLU B O 1
ATOM 1089 N N . ASP B 1 49 ? -15.852 -2.166 6.43 1 96.25 49 ASP B N 1
ATOM 1090 C CA . ASP B 1 49 ? -16.125 -3.465 5.824 1 96.25 49 ASP B CA 1
ATOM 1091 C C . ASP B 1 49 ? -14.859 -4.312 5.734 1 96.25 49 ASP B C 1
ATOM 1093 O O . ASP B 1 49 ? -14.898 -5.449 5.262 1 96.25 49 ASP B O 1
ATOM 1097 N N . GLY B 1 50 ? -13.75 -3.74 6.156 1 96.38 50 GLY B N 1
ATOM 1098 C CA . GLY B 1 50 ? -12.5 -4.488 6.152 1 96.38 50 GLY B CA 1
ATOM 1099 C C . GLY B 1 50 ? -11.727 -4.344 4.859 1 96.38 50 GLY B C 1
ATOM 1100 O O . GLY B 1 50 ? -10.727 -5.035 4.648 1 96.38 50 GLY B O 1
ATOM 1101 N N . THR B 1 51 ? -12.18 -3.469 3.924 1 94.56 51 THR B N 1
ATOM 1102 C CA . THR B 1 51 ? -11.461 -3.203 2.682 1 94.56 51 THR B CA 1
ATOM 1103 C C . THR B 1 51 ? -10.227 -2.344 2.945 1 94.56 51 THR B C 1
ATOM 1105 O O . THR B 1 51 ? -10.32 -1.305 3.602 1 94.56 51 THR B O 1
ATOM 1108 N N . LYS B 1 52 ? -9.109 -2.789 2.439 1 96.38 52 LYS B N 1
ATOM 1109 C CA . LYS B 1 52 ? -7.852 -2.066 2.605 1 96.38 52 LYS B CA 1
ATOM 1110 C C . LYS B 1 52 ? -7.426 -1.394 1.304 1 96.38 52 LYS B C 1
ATOM 1112 O O . LYS B 1 52 ? -7.758 -1.87 0.216 1 96.38 52 LYS B O 1
ATOM 1117 N N . MET B 1 53 ? -6.652 -0.37 1.443 1 94 53 MET B N 1
ATOM 1118 C CA . MET B 1 53 ? -6.113 0.344 0.288 1 94 53 MET B CA 1
ATOM 1119 C C . MET B 1 53 ? -4.812 1.053 0.643 1 94 53 MET B C 1
ATOM 1121 O O . MET B 1 53 ? -4.652 1.548 1.76 1 94 53 MET B O 1
ATOM 1125 N N . HIS B 1 54 ? -3.938 1.053 -0.309 1 93.44 54 HIS B N 1
ATOM 1126 C CA . HIS B 1 54 ? -2.779 1.938 -0.234 1 93.44 54 HIS B CA 1
ATOM 1127 C C . HIS B 1 54 ? -3.113 3.326 -0.766 1 93.44 54 HIS B C 1
ATOM 1129 O O . HIS B 1 54 ? -3.789 3.459 -1.789 1 93.44 54 HIS B O 1
ATOM 1135 N N . THR B 1 55 ? -2.686 4.328 -0.069 1 91.5 55 THR B N 1
ATOM 1136 C CA . THR B 1 55 ? -2.846 5.695 -0.557 1 91.5 55 THR B CA 1
ATOM 1137 C C . THR B 1 55 ? -1.597 6.52 -0.264 1 91.5 55 THR B C 1
ATOM 1139 O O . THR B 1 55 ? -0.826 6.195 0.641 1 91.5 55 THR B O 1
ATOM 1142 N N . LYS B 1 56 ? -1.476 7.555 -1.086 1 90.56 56 LYS B N 1
ATOM 1143 C CA . LYS B 1 56 ? -0.383 8.508 -0.932 1 90.56 56 LYS B CA 1
ATOM 1144 C C . LYS B 1 56 ? -0.914 9.938 -0.806 1 90.56 56 LYS B C 1
ATOM 1146 O O . LYS B 1 56 ? -1.881 10.305 -1.476 1 90.56 56 LYS B O 1
ATOM 1151 N N . ILE B 1 57 ? -0.214 10.664 0.015 1 91 57 ILE B N 1
ATOM 1152 C CA . ILE B 1 57 ? -0.537 12.086 0.124 1 91 57 ILE B CA 1
ATOM 1153 C C . ILE B 1 57 ? 0.243 12.875 -0.924 1 91 57 ILE B C 1
ATOM 1155 O O . ILE B 1 57 ? 1.431 12.625 -1.144 1 91 57 ILE B O 1
ATOM 1159 N N . ASN B 1 58 ? -0.502 13.797 -1.58 1 90.75 58 ASN B N 1
ATOM 1160 C CA . ASN B 1 58 ? 0.21 14.695 -2.479 1 90.75 58 ASN B CA 1
ATOM 1161 C C . ASN B 1 58 ? 1.354 15.414 -1.766 1 90.75 58 ASN B C 1
ATOM 1163 O O . ASN B 1 58 ? 1.198 15.867 -0.63 1 90.75 58 ASN B O 1
ATOM 1167 N N . GLN B 1 59 ? 2.42 15.438 -2.527 1 93.38 59 GLN B N 1
ATOM 1168 C CA . GLN B 1 59 ? 3.631 15.992 -1.935 1 93.38 59 GLN B CA 1
ATOM 1169 C C . GLN B 1 59 ? 3.391 17.406 -1.424 1 93.38 59 GLN B C 1
ATOM 1171 O O . GLN B 1 59 ? 3.875 17.781 -0.353 1 93.38 59 GLN B O 1
ATOM 1176 N N . LYS B 1 60 ? 2.65 18.203 -2.193 1 94 60 LYS B N 1
ATOM 1177 C CA . LYS B 1 60 ? 2.406 19.594 -1.829 1 94 60 LYS B CA 1
ATOM 1178 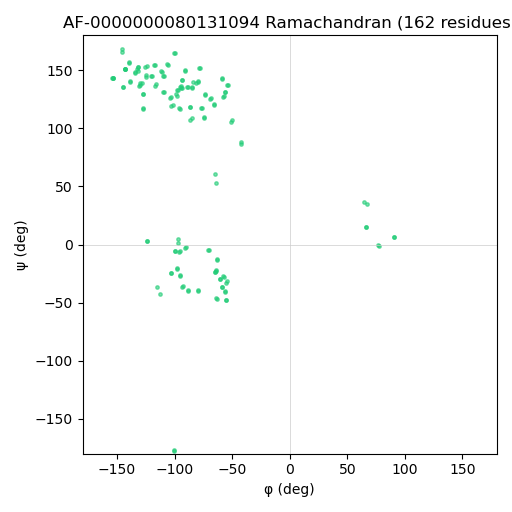C C . LYS B 1 60 ? 1.598 19.688 -0.539 1 94 60 LYS B C 1
ATOM 1180 O O . LYS B 1 60 ? 1.656 20.703 0.162 1 94 60 LYS B O 1
ATOM 1185 N N . ASP B 1 61 ? 0.854 18.672 -0.188 1 93.38 61 ASP B N 1
ATOM 1186 C CA . ASP B 1 61 ? -0.039 18.703 0.966 1 93.38 61 ASP B CA 1
ATOM 1187 C C . ASP B 1 61 ? 0.63 18.094 2.195 1 93.38 61 ASP B C 1
ATOM 1189 O O . ASP B 1 61 ? 0.135 18.25 3.314 1 93.38 61 ASP B O 1
ATOM 1193 N N . ILE B 1 62 ? 1.812 17.516 2.064 1 95.38 62 ILE B N 1
ATOM 1194 C CA . ILE B 1 62 ? 2.457 16.766 3.131 1 95.38 62 ILE B CA 1
ATOM 1195 C C . ILE B 1 62 ? 2.748 17.688 4.316 1 95.38 62 ILE B C 1
ATOM 1197 O O . ILE B 1 62 ? 2.406 17.359 5.457 1 95.38 62 ILE B O 1
ATOM 1201 N N . PRO B 1 63 ? 3.301 18.859 4.117 1 96.19 63 PRO B N 1
ATOM 1202 C CA . PRO B 1 63 ? 3.602 19.688 5.289 1 96.19 63 PRO B CA 1
ATOM 1203 C C . PRO B 1 63 ? 2.367 19.969 6.141 1 96.19 63 PRO B C 1
ATOM 1205 O O . PRO B 1 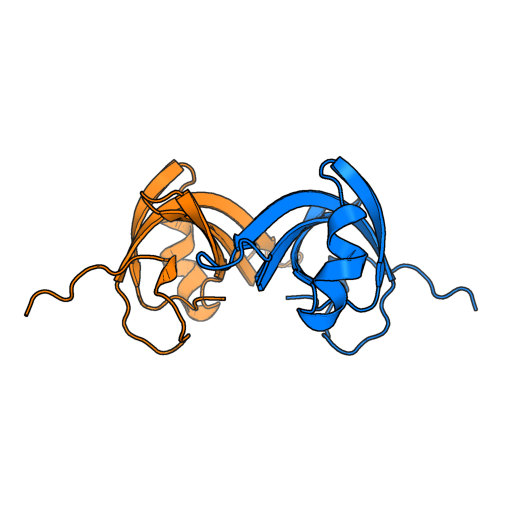63 ? 2.467 20.047 7.367 1 96.19 63 PRO B O 1
ATOM 1208 N N . THR B 1 64 ? 1.261 19.984 5.598 1 95.31 64 THR B N 1
ATOM 1209 C CA . THR B 1 64 ? 0.031 20.328 6.301 1 95.31 64 THR B CA 1
ATOM 1210 C C . THR B 1 64 ? -0.65 19.094 6.855 1 95.31 64 THR B C 1
ATOM 1212 O O . THR B 1 64 ? -1.191 19.109 7.965 1 95.31 64 THR B O 1
ATOM 1215 N N . LEU B 1 65 ? -0.593 17.969 6.148 1 94.56 65 LEU B N 1
ATOM 1216 C CA . LEU B 1 65 ? -1.414 16.797 6.477 1 94.56 65 LEU B CA 1
ATOM 1217 C C . LEU B 1 65 ? -0.639 15.812 7.344 1 94.56 65 LEU B C 1
ATOM 1219 O O . LEU B 1 65 ? -1.23 15.086 8.141 1 94.56 65 LEU B O 1
ATOM 1223 N N . GLU B 1 66 ? 0.624 15.828 7.219 1 96.06 66 GLU B N 1
ATOM 1224 C CA . GLU B 1 66 ? 1.46 14.852 7.906 1 96.06 66 GLU B CA 1
ATOM 1225 C C . GLU B 1 66 ? 1.203 14.867 9.414 1 96.06 66 GLU B C 1
ATOM 1227 O O . GLU B 1 66 ? 1.02 13.812 10.023 1 96.06 66 GLU B O 1
ATOM 1232 N N . PRO B 1 67 ? 1.176 16.062 10.094 1 96.62 67 PRO B N 1
ATOM 1233 C CA . PRO B 1 67 ? 0.961 16.062 11.539 1 96.62 67 PRO B CA 1
ATOM 1234 C C . PRO B 1 67 ? -0.463 15.672 11.93 1 96.62 67 PRO B C 1
ATOM 1236 O O . PRO B 1 67 ? -0.751 15.461 13.109 1 96.62 67 PRO B O 1
ATOM 1239 N N . LYS B 1 68 ? -1.347 15.477 10.977 1 96.31 68 LYS B N 1
ATOM 1240 C CA . LYS B 1 68 ? -2.762 15.266 11.266 1 96.31 68 LYS B CA 1
ATOM 1241 C C . LYS B 1 68 ? -3.104 13.773 11.258 1 96.31 68 LYS B C 1
ATOM 1243 O O . LYS B 1 68 ? -4.16 13.375 11.75 1 96.31 68 LYS B O 1
ATOM 1248 N N . PHE B 1 69 ? -2.332 12.938 10.664 1 96.81 69 PHE B N 1
ATOM 1249 C CA . PHE B 1 69 ? -2.641 11.523 10.523 1 96.81 69 PHE B CA 1
ATOM 1250 C C . PHE B 1 69 ? -1.909 10.703 11.586 1 96.81 69 PHE B C 1
ATOM 1252 O O . PHE B 1 69 ? -0.708 10.883 11.797 1 96.81 69 PHE B O 1
ATOM 1259 N N . GLN B 1 70 ? -2.654 9.898 12.25 1 98 70 GLN B N 1
ATOM 12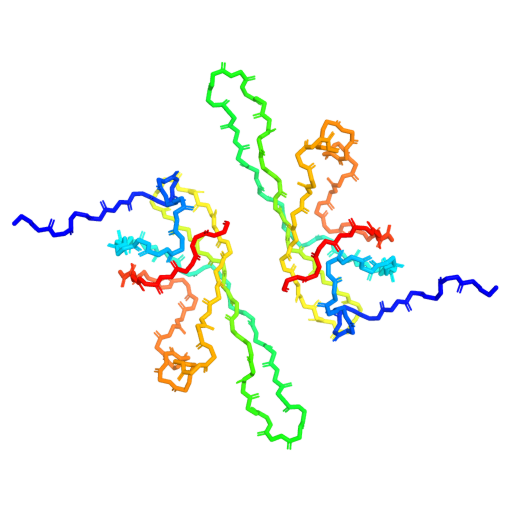60 C CA . GLN B 1 70 ? -2.133 8.969 13.242 1 98 70 GLN B CA 1
ATOM 1261 C C . GLN B 1 70 ? -2.65 7.555 13 1 98 70 GLN B C 1
ATOM 1263 O O . GLN B 1 70 ? -3.82 7.367 12.656 1 98 70 GLN B O 1
ATOM 1268 N N . GLU B 1 71 ? -1.798 6.605 13.156 1 97.94 71 GLU B N 1
ATOM 1269 C CA . GLU B 1 71 ? -2.219 5.211 13.047 1 97.94 71 GLU B CA 1
ATOM 1270 C C . GLU B 1 71 ? -3.303 4.883 14.07 1 97.94 71 GLU B C 1
ATOM 1272 O O . GLU B 1 71 ? -3.318 5.445 15.172 1 97.94 71 GLU B O 1
ATOM 1277 N N . SER B 1 72 ? -4.273 4.066 13.727 1 98.25 72 SER B N 1
ATOM 1278 C CA . SER B 1 72 ? -5.371 3.521 14.516 1 98.25 72 SER B CA 1
ATOM 1279 C C . SER B 1 72 ? -6.469 4.559 14.727 1 98.25 72 SER B C 1
ATOM 1281 O O . SER B 1 72 ? -7.469 4.285 15.398 1 98.25 72 SER B O 1
ATOM 1283 N N . LYS B 1 73 ? -6.266 5.727 14.195 1 98.38 73 LYS B N 1
ATOM 1284 C CA . LYS B 1 73 ? -7.32 6.73 14.273 1 98.38 73 LYS B CA 1
ATOM 1285 C C . LYS B 1 73 ? -8.234 6.664 13.055 1 98.38 73 LYS B C 1
ATOM 1287 O O . LYS B 1 73 ? -7.812 6.25 11.977 1 98.38 73 LYS B O 1
ATOM 1292 N N . ILE B 1 74 ? -9.508 7.031 13.289 1 98.38 74 ILE B N 1
ATOM 1293 C CA . ILE B 1 74 ? -10.531 7.031 12.25 1 98.38 74 ILE B CA 1
ATOM 1294 C C . ILE B 1 74 ? -10.688 8.438 11.68 1 98.38 74 ILE B C 1
ATOM 1296 O O . ILE B 1 74 ? -10.727 9.414 12.422 1 98.38 74 ILE B O 1
ATOM 1300 N N . TYR B 1 75 ? -10.711 8.578 10.391 1 96.81 75 TYR B N 1
ATOM 1301 C CA . TYR B 1 75 ? -10.844 9.852 9.688 1 96.81 75 TYR B CA 1
ATOM 1302 C C . TYR B 1 75 ? -11.906 9.773 8.609 1 96.81 75 TYR B C 1
ATOM 1304 O O . TYR B 1 75 ? -12.156 8.703 8.047 1 96.81 75 TYR B O 1
ATOM 1312 N N . THR B 1 76 ? -12.438 10.914 8.367 1 94 76 THR B N 1
ATOM 1313 C CA . THR B 1 76 ? -13.094 11.148 7.086 1 94 76 THR B CA 1
ATOM 1314 C C . THR B 1 76 ? -12.148 11.805 6.094 1 94 76 THR B C 1
ATOM 1316 O O . THR B 1 76 ? -11.633 12.898 6.348 1 94 76 THR B O 1
ATOM 1319 N N . ILE B 1 77 ? -11.867 11.07 4.996 1 90.5 77 ILE B N 1
ATOM 1320 C CA . ILE B 1 77 ? -10.922 11.656 4.047 1 90.5 77 ILE B CA 1
ATOM 1321 C C . ILE B 1 77 ? -11.555 11.727 2.662 1 90.5 77 ILE B C 1
ATOM 1323 O O . ILE B 1 77 ? -12.477 10.969 2.357 1 90.5 77 ILE B O 1
ATOM 1327 N N . TRP B 1 78 ? -10.914 12.789 2 1 83.81 78 TRP B N 1
ATOM 1328 C CA . TRP B 1 78 ? -11.32 12.977 0.612 1 83.81 78 TRP B CA 1
ATOM 1329 C C . TRP B 1 78 ? -10.148 13.453 -0.238 1 83.81 78 TRP B C 1
ATOM 1331 O O . TRP B 1 78 ? -9.055 13.68 0.277 1 83.81 78 TRP B O 1
ATOM 1341 N N . ARG B 1 79 ? -10.383 13.406 -1.506 1 73.69 79 ARG B N 1
ATOM 1342 C CA . ARG B 1 79 ? -9.383 13.867 -2.471 1 73.69 79 ARG B CA 1
ATOM 1343 C C . ARG B 1 79 ? -8.133 12.992 -2.422 1 73.69 79 ARG B C 1
ATOM 1345 O O . ARG B 1 79 ? -7.016 13.508 -2.381 1 73.69 79 ARG B O 1
ATOM 1352 N N . PHE B 1 80 ? -8.328 11.703 -2.211 1 73.69 80 PHE B N 1
ATOM 1353 C CA . PHE B 1 80 ? -7.227 10.75 -2.221 1 73.69 80 PHE B CA 1
ATOM 1354 C C . PHE B 1 80 ? -7.309 9.836 -3.441 1 73.69 80 PHE B C 1
ATOM 1356 O O . PHE B 1 80 ? -8.375 9.688 -4.039 1 73.69 80 PHE B O 1
ATOM 1363 N N . SER B 1 81 ? -6.18 9.523 -3.889 1 68.25 81 SER B N 1
ATOM 1364 C CA . SER B 1 81 ? -6.121 8.609 -5.027 1 68.25 81 SER B CA 1
ATOM 1365 C C . SER B 1 81 ? -6.367 7.172 -4.59 1 68.25 81 SER B C 1
ATOM 1367 O O . SER B 1 81 ? -5.777 6.703 -3.615 1 68.25 81 SER B O 1
ATOM 1369 N N . CYS B 1 82 ? -7.574 6.621 -5.219 1 66.19 82 CYS B N 1
ATOM 1370 C CA . CYS B 1 82 ? -7.891 5.223 -4.941 1 66.19 82 CYS B CA 1
ATOM 1371 C C . CYS B 1 82 ? -7.133 4.297 -5.887 1 66.19 82 CYS B C 1
ATOM 1373 O O . CYS B 1 82 ? -7.219 4.445 -7.109 1 66.19 82 CYS B O 1
ATOM 1375 N N . TRP B 1 83 ? -6.086 3.555 -5.309 1 63.91 83 TRP B N 1
ATOM 1376 C CA . TRP B 1 83 ? -5.297 2.641 -6.125 1 63.91 83 TRP B CA 1
ATOM 1377 C C . TRP B 1 83 ? -5.633 1.188 -5.801 1 63.91 83 TRP B C 1
ATOM 1379 O O . TRP B 1 83 ? -6.074 0.88 -4.691 1 63.91 83 TRP B O 1
#

Solvent-accessible surface area (backbone atoms only — not comparable to full-atom values): 9834 Å² total; per-residue (Å²): 127,76,85,62,67,48,56,67,88,67,53,70,52,54,83,44,86,50,34,32,59,32,32,29,71,43,75,54,69,43,58,38,86,88,76,65,44,74,64,42,46,38,33,35,35,29,32,94,86,67,47,71,38,54,37,58,55,56,64,88,47,36,84,72,47,54,86,73,65,51,69,76,40,74,44,79,46,58,73,46,46,45,101,127,78,84,64,67,47,57,68,87,68,52,70,51,51,83,43,85,52,34,32,58,32,30,27,70,44,75,53,69,42,58,38,8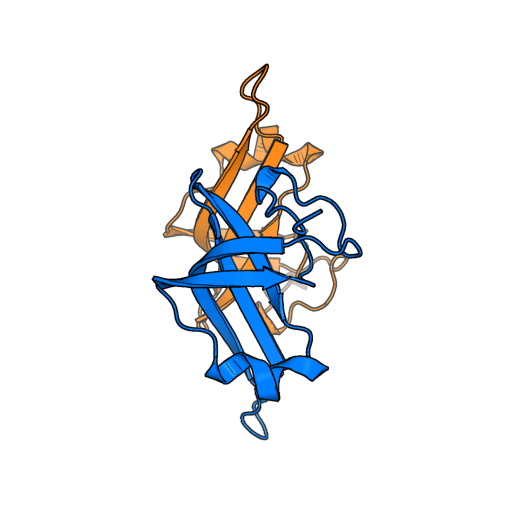6,88,76,66,44,74,64,40,45,39,34,36,35,30,33,93,85,67,48,70,37,55,36,57,55,55,64,89,48,37,84,71,47,55,86,71,64,51,68,77,39,76,43,78,47,60,73,46,46,44,102

pLDDT: mean 88.3, std 13.15, range [38.69, 98.62]

Radius of gyration: 16.83 Å; Cα contacts (8 Å, |Δi|>4): 327; chains: 2; bounding box: 55×40×31 Å

Sequence (166 aa):
MAEQNIKLSECKDKNSSWKVIVRVLEIWKDKDESNNQTTDMNMIIIDEDGTKMHTKINQKDIPTLEPKFQESKIYTIWRFSCWMAEQNIKLSECKDKNSSWKVIVRVLEIWKDKDESNNQTTDMNMIIIDEDGTKMHTKINQKDIPTLEPKFQESKIYTIWRFSCW